Protein AF-A0A7J9NEM7-F1 (afdb_monomer_lite)

Sequence (43 aa):
MDEHLFRALAQFWNFAYSCFTFGEVDLVPTIEEYTALLRCPRI

Organism: Gossypium schwendimanii (NCBI:txid34291)

Structure (mmCIF, N/CA/C/O backbone):
data_AF-A0A7J9NEM7-F1
#
_entry.id   AF-A0A7J9NEM7-F1
#
loop_
_atom_site.group_PDB
_atom_site.id
_atom_site.type_symbol
_atom_site.label_atom_id
_atom_site.label_alt_id
_atom_site.label_comp_id
_atom_site.label_asym_id
_atom_site.label_entity_id
_atom_site.label_seq_id
_atom_site.pdbx_PDB_ins_code
_atom_site.Cartn_x
_atom_site.Cartn_y
_atom_site.Cartn_z
_atom_site.occupancy
_atom_site.B_iso_or_equiv
_atom_site.auth_seq_id
_atom_site.auth_comp_id
_atom_site.auth_asym_id
_atom_site.auth_atom_id
_atom_site.pdbx_PDB_model_num
ATOM 1 N N . MET A 1 1 ? 5.819 7.309 14.988 1.00 57.12 1 MET A N 1
ATOM 2 C CA . MET A 1 1 ? 5.438 6.714 13.694 1.00 57.12 1 MET A CA 1
ATOM 3 C C . MET A 1 1 ? 6.636 5.946 13.188 1.00 57.12 1 MET A C 1
ATOM 5 O O . MET A 1 1 ? 7.718 6.512 13.185 1.00 57.12 1 MET A O 1
ATOM 9 N N . ASP A 1 2 ? 6.457 4.662 12.900 1.00 79.56 2 ASP A N 1
ATOM 10 C CA . ASP A 1 2 ? 7.552 3.734 12.624 1.00 79.56 2 ASP A CA 1
ATOM 11 C C . ASP A 1 2 ? 8.098 3.951 11.201 1.00 79.56 2 ASP A C 1
ATOM 13 O O . ASP A 1 2 ? 7.363 3.834 10.219 1.00 79.56 2 ASP A O 1
ATOM 17 N N . GLU A 1 3 ? 9.372 4.325 11.080 1.00 80.12 3 GLU A N 1
ATOM 18 C CA . GLU A 1 3 ? 10.041 4.572 9.795 1.00 80.12 3 GLU A CA 1
ATOM 19 C C . GLU A 1 3 ? 10.026 3.323 8.903 1.00 80.12 3 GLU A C 1
ATOM 21 O O . GLU A 1 3 ? 9.870 3.412 7.680 1.00 80.12 3 GLU A O 1
ATOM 26 N N . HIS A 1 4 ? 10.109 2.140 9.516 1.00 78.31 4 HIS A N 1
ATOM 27 C CA . HIS A 1 4 ? 10.070 0.876 8.794 1.00 78.31 4 HIS A CA 1
ATOM 28 C C . HIS A 1 4 ? 8.700 0.632 8.159 1.00 78.31 4 HIS A C 1
ATOM 30 O O . HIS A 1 4 ? 8.634 0.122 7.039 1.00 78.31 4 HIS A O 1
ATOM 36 N N . LEU A 1 5 ? 7.619 1.062 8.820 1.00 78.19 5 LEU A N 1
ATOM 37 C CA . LEU A 1 5 ? 6.263 0.962 8.285 1.00 78.19 5 LEU A CA 1
ATOM 38 C C . LEU A 1 5 ? 6.096 1.840 7.041 1.00 78.19 5 LEU 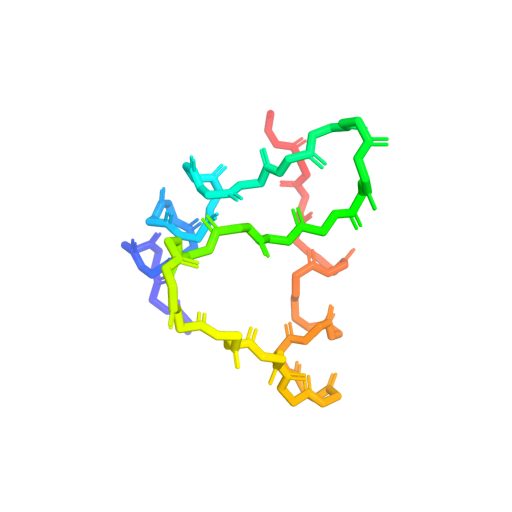A C 1
ATOM 40 O O . LEU A 1 5 ? 5.637 1.356 6.011 1.00 78.19 5 LEU A O 1
ATOM 44 N N . PHE A 1 6 ? 6.531 3.101 7.090 1.00 79.62 6 PHE A N 1
ATOM 45 C CA . PHE A 1 6 ? 6.457 3.988 5.923 1.00 79.62 6 PHE A CA 1
ATOM 46 C C . PHE A 1 6 ? 7.267 3.464 4.738 1.00 79.62 6 PHE A C 1
ATOM 48 O O . PHE A 1 6 ? 6.804 3.509 3.597 1.00 79.62 6 PHE A O 1
ATOM 55 N N . ARG A 1 7 ? 8.456 2.915 5.001 1.00 79.56 7 ARG A N 1
ATOM 56 C CA . ARG A 1 7 ? 9.313 2.338 3.962 1.00 79.56 7 ARG A CA 1
ATOM 57 C C . ARG A 1 7 ? 8.724 1.069 3.347 1.00 79.56 7 ARG A C 1
ATOM 59 O O . ARG A 1 7 ? 8.979 0.795 2.175 1.00 79.56 7 ARG A O 1
ATOM 66 N N . ALA A 1 8 ? 7.949 0.302 4.111 1.00 80.25 8 ALA A N 1
ATOM 67 C CA . ALA A 1 8 ? 7.182 -0.820 3.589 1.00 80.25 8 ALA A CA 1
ATOM 68 C C . ALA A 1 8 ? 6.009 -0.323 2.732 1.00 80.25 8 ALA A C 1
ATOM 70 O O . ALA A 1 8 ? 5.918 -0.711 1.575 1.00 80.25 8 ALA A O 1
ATOM 71 N N . LEU A 1 9 ? 5.181 0.597 3.242 1.00 79.50 9 LEU A N 1
ATOM 72 C CA . LEU A 1 9 ? 4.025 1.153 2.522 1.00 79.50 9 LEU A CA 1
ATOM 73 C C . LEU A 1 9 ? 4.428 1.783 1.180 1.00 79.50 9 LEU A C 1
ATOM 75 O O . LEU A 1 9 ? 3.790 1.526 0.164 1.00 79.50 9 LEU A O 1
ATOM 79 N N . ALA A 1 10 ? 5.526 2.541 1.143 1.00 81.25 10 ALA A N 1
ATOM 80 C CA . ALA A 1 10 ? 6.027 3.162 -0.083 1.00 81.25 10 ALA A CA 1
ATOM 81 C C . ALA A 1 10 ? 6.345 2.151 -1.204 1.00 81.25 10 ALA A C 1
ATOM 83 O O . ALA A 1 10 ? 6.208 2.491 -2.377 1.00 81.25 10 ALA A O 1
ATOM 84 N N . GLN A 1 11 ? 6.722 0.910 -0.870 1.00 82.31 11 GLN A N 1
ATOM 85 C CA . GLN A 1 11 ? 6.986 -0.142 -1.864 1.00 82.31 11 GLN A CA 1
ATOM 86 C C . GLN A 1 11 ? 5.713 -0.652 -2.548 1.00 82.31 11 GLN A C 1
ATOM 88 O O . GLN A 1 11 ? 5.793 -1.213 -3.638 1.00 82.31 11 GLN A O 1
ATOM 93 N N . PHE A 1 12 ? 4.547 -0.436 -1.939 1.00 80.88 12 PHE A N 1
ATOM 94 C CA . PHE A 1 12 ? 3.254 -0.851 -2.480 1.00 80.88 12 PHE A CA 1
ATOM 95 C C . PHE A 1 12 ? 2.526 0.280 -3.217 1.00 80.88 12 PHE A C 1
ATOM 97 O O . PHE A 1 12 ? 1.409 0.072 -3.686 1.00 80.88 12 PHE A O 1
ATOM 104 N N . TRP A 1 13 ? 3.122 1.474 -3.335 1.00 84.25 13 TRP A N 1
ATOM 105 C CA . TRP A 1 13 ? 2.512 2.603 -4.041 1.00 84.25 13 TRP A CA 1
ATOM 106 C C . TRP A 1 13 ? 2.455 2.364 -5.555 1.00 84.25 13 TRP A C 1
ATOM 108 O O . TRP A 1 13 ? 3.479 2.254 -6.231 1.00 84.25 13 TRP A O 1
ATOM 118 N N . ASN A 1 14 ? 1.246 2.347 -6.107 1.00 82.50 14 ASN A N 1
ATOM 119 C CA . ASN A 1 14 ? 0.987 2.178 -7.525 1.00 82.50 14 ASN A CA 1
ATOM 120 C C . ASN A 1 14 ? 0.707 3.530 -8.196 1.00 82.50 14 ASN A C 1
ATOM 122 O O . ASN A 1 14 ? -0.352 4.135 -8.021 1.00 82.50 14 ASN A O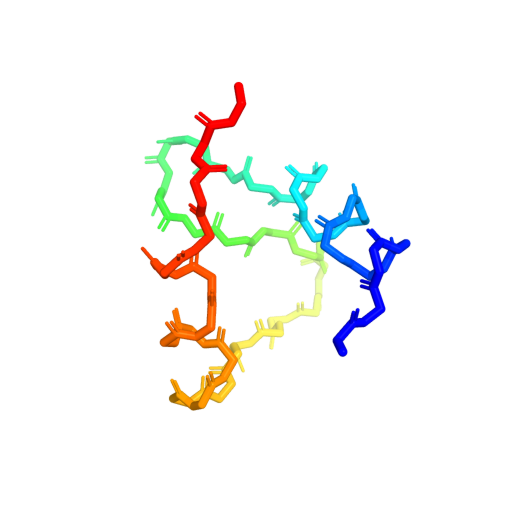 1
ATOM 126 N N . PHE A 1 15 ? 1.648 3.985 -9.026 1.00 80.06 15 PHE A N 1
ATOM 127 C CA . PHE A 1 15 ? 1.551 5.273 -9.719 1.00 80.06 15 PHE A CA 1
ATOM 128 C C . PHE A 1 15 ? 0.423 5.348 -10.755 1.00 80.06 15 PHE A C 1
ATOM 130 O O . PHE A 1 15 ? -0.101 6.433 -10.988 1.00 80.06 15 PHE A O 1
ATOM 137 N N . ALA A 1 16 ? 0.045 4.225 -11.372 1.00 84.31 16 ALA A N 1
ATOM 138 C CA . ALA A 1 16 ? -0.991 4.211 -12.405 1.00 84.31 16 ALA A CA 1
ATOM 139 C C . ALA A 1 16 ? -2.387 4.477 -11.823 1.00 84.31 16 ALA A C 1
ATOM 141 O O . ALA A 1 16 ? -3.236 5.056 -12.496 1.00 84.31 16 ALA A O 1
ATOM 142 N N . TYR A 1 17 ? -2.597 4.090 -10.563 1.00 79.50 17 TYR A N 1
ATOM 143 C CA . TYR A 1 17 ? -3.884 4.194 -9.874 1.00 79.50 17 TYR A CA 1
ATOM 144 C C . TYR A 1 17 ? -3.864 5.175 -8.693 1.00 79.50 17 TYR A C 1
ATOM 146 O O . TYR A 1 17 ? -4.904 5.423 -8.091 1.00 79.50 17 TYR A O 1
ATOM 154 N N . SER A 1 18 ? -2.705 5.772 -8.385 1.00 79.31 18 SER A N 1
ATOM 155 C CA . SER A 1 18 ? -2.507 6.685 -7.247 1.00 79.31 18 SER A CA 1
ATOM 156 C C . SER A 1 18 ? -2.989 6.103 -5.908 1.00 79.31 18 SER A C 1
ATOM 158 O O . SER A 1 18 ? -3.564 6.811 -5.083 1.00 79.31 18 SER A O 1
ATOM 160 N N . CYS A 1 19 ? -2.771 4.803 -5.698 1.00 76.06 19 CYS A N 1
ATOM 161 C CA . CYS A 1 19 ? -3.179 4.068 -4.501 1.00 76.06 19 CYS A CA 1
ATOM 162 C C . CYS A 1 19 ? -2.133 3.012 -4.118 1.00 76.06 19 CYS A C 1
ATOM 164 O O . CYS A 1 19 ? -1.218 2.729 -4.891 1.00 76.06 19 CYS A O 1
ATOM 166 N N . PHE A 1 20 ? -2.254 2.419 -2.929 1.00 80.44 20 PHE A N 1
ATOM 167 C CA . PHE A 1 20 ? -1.432 1.270 -2.547 1.00 80.44 20 PHE A CA 1
ATOM 168 C C . PHE A 1 20 ? -2.072 -0.025 -3.044 1.00 80.44 20 PHE A C 1
ATOM 170 O O . PHE A 1 20 ? -3.272 -0.218 -2.878 1.00 80.44 20 PHE A O 1
ATOM 177 N N . THR A 1 21 ? -1.276 -0.921 -3.622 1.00 72.38 21 THR A N 1
ATOM 178 C CA . THR A 1 21 ? -1.739 -2.236 -4.083 1.00 72.38 21 THR A CA 1
ATOM 179 C C . THR A 1 21 ? -1.079 -3.343 -3.270 1.00 72.38 21 THR A C 1
ATOM 181 O O . THR A 1 21 ? 0.114 -3.598 -3.435 1.00 72.38 21 THR A O 1
ATOM 184 N N . PHE A 1 22 ? -1.853 -4.019 -2.419 1.00 72.06 22 PHE A N 1
ATOM 185 C CA . PHE A 1 22 ? -1.407 -5.114 -1.550 1.00 72.06 22 PHE A CA 1
ATOM 186 C C . PHE A 1 22 ? -1.954 -6.466 -2.027 1.00 72.06 22 PHE A C 1
ATOM 188 O O . PHE A 1 22 ? -2.691 -7.139 -1.316 1.00 72.06 22 PHE A O 1
ATOM 195 N N . GLY A 1 23 ? -1.611 -6.883 -3.249 1.00 70.94 23 GLY A N 1
ATOM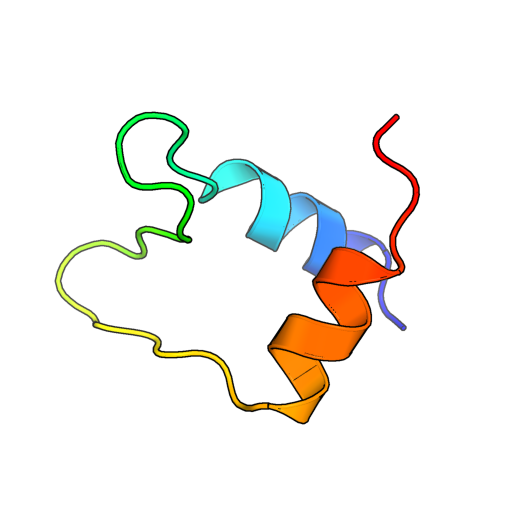 196 C CA . GLY A 1 23 ? -2.112 -8.152 -3.796 1.00 70.94 23 GLY A CA 1
ATOM 197 C C . GLY A 1 23 ? -3.646 -8.276 -3.727 1.00 70.94 23 GLY A C 1
ATOM 198 O O . GLY A 1 23 ? -4.352 -7.280 -3.831 1.00 70.94 23 GLY A O 1
ATOM 199 N N . GLU A 1 24 ? -4.159 -9.496 -3.540 1.00 61.78 24 GLU A N 1
ATOM 200 C CA . GLU A 1 24 ? -5.600 -9.813 -3.447 1.00 61.78 24 GLU A CA 1
ATOM 201 C C . GLU A 1 24 ? -6.215 -9.478 -2.070 1.00 61.78 24 GLU A C 1
ATOM 203 O O . GLU A 1 24 ? -7.182 -10.096 -1.630 1.00 61.78 24 GLU A O 1
ATOM 208 N N . VAL A 1 25 ? -5.636 -8.524 -1.341 1.00 55.69 25 VAL A N 1
ATOM 209 C CA . VAL A 1 25 ? -6.214 -8.014 -0.100 1.00 55.69 25 VAL A CA 1
ATOM 210 C C . VAL A 1 25 ? -6.353 -6.511 -0.270 1.00 55.69 25 VAL A C 1
ATOM 212 O O . VAL A 1 25 ? -5.370 -5.774 -0.213 1.00 55.69 25 VAL A O 1
ATOM 215 N N . ASP A 1 26 ? -7.581 -6.062 -0.523 1.00 60.56 26 ASP A N 1
ATOM 216 C CA . ASP A 1 26 ? -7.921 -4.642 -0.589 1.00 60.56 26 ASP A CA 1
ATOM 217 C C . ASP A 1 26 ? -7.753 -4.040 0.814 1.00 60.56 26 ASP A C 1
ATOM 219 O O . ASP A 1 26 ? -8.672 -3.993 1.633 1.00 60.56 26 ASP A O 1
A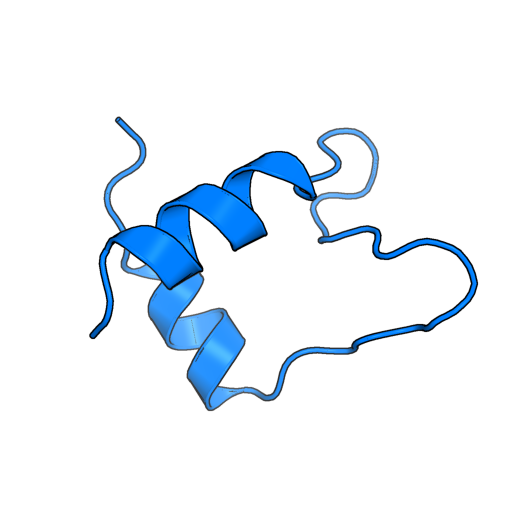TOM 223 N N . LEU A 1 27 ? -6.530 -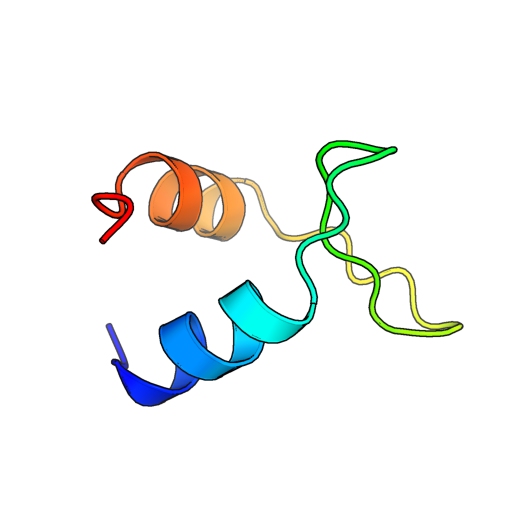3.623 1.133 1.00 66.88 27 LEU A N 1
ATOM 224 C CA . LEU A 1 27 ? -6.238 -2.842 2.324 1.00 66.88 27 LEU A CA 1
ATOM 225 C C . LEU A 1 27 ? -6.580 -1.393 2.002 1.00 66.88 27 LEU A C 1
ATOM 227 O O . LEU A 1 27 ? -5.702 -0.591 1.696 1.00 66.88 27 LEU A O 1
ATOM 231 N N . VAL A 1 28 ? -7.877 -1.081 2.022 1.00 68.69 28 VAL A N 1
ATOM 232 C CA . VAL A 1 28 ? -8.355 0.303 2.026 1.00 68.69 28 VAL A CA 1
ATOM 233 C C . VAL A 1 28 ? -7.870 0.923 3.339 1.00 68.69 28 VAL A C 1
ATOM 235 O O . VAL A 1 28 ? -8.378 0.537 4.396 1.00 68.69 28 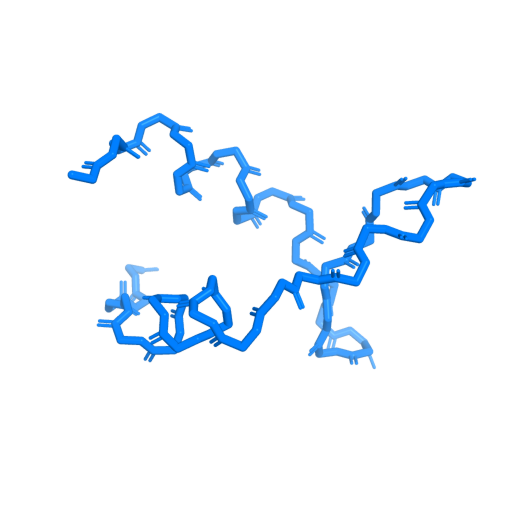VAL A O 1
ATOM 238 N N . PRO A 1 29 ? -6.881 1.837 3.310 1.00 68.62 29 PRO A N 1
ATOM 239 C CA . PRO A 1 29 ? -6.365 2.439 4.530 1.00 68.62 29 PRO A CA 1
ATOM 240 C C . PRO A 1 29 ? -7.467 3.256 5.198 1.00 68.62 29 PRO A C 1
ATOM 242 O O . PRO A 1 29 ? -8.332 3.819 4.515 1.00 68.62 29 PRO A O 1
ATOM 245 N N . THR A 1 30 ? -7.428 3.374 6.522 1.00 81.44 30 THR A N 1
ATOM 246 C CA . THR A 1 30 ? -8.357 4.282 7.202 1.00 81.44 30 THR A CA 1
ATOM 247 C C . THR A 1 30 ? -8.023 5.741 6.871 1.00 81.44 30 THR A C 1
ATOM 249 O O . THR A 1 30 ? -6.939 6.071 6.373 1.00 81.44 30 THR A O 1
ATOM 252 N N . ILE A 1 31 ? -8.965 6.650 7.147 1.00 77.56 31 ILE A N 1
ATOM 253 C CA . ILE A 1 31 ? -8.787 8.090 6.899 1.00 77.56 31 ILE A CA 1
ATOM 254 C C . ILE A 1 31 ? -7.519 8.597 7.602 1.00 77.56 31 ILE A C 1
ATOM 256 O O . ILE A 1 31 ? -6.746 9.362 7.023 1.00 77.56 31 ILE A O 1
ATOM 260 N N . GLU A 1 32 ? -7.259 8.142 8.825 1.00 79.12 32 GLU A N 1
ATOM 261 C CA . GLU A 1 32 ? -6.095 8.521 9.624 1.00 79.12 32 GLU A CA 1
ATOM 262 C C . GLU A 1 32 ? -4.778 8.123 8.943 1.00 79.12 32 GLU A C 1
ATOM 264 O O . GLU A 1 32 ? -3.851 8.933 8.864 1.00 79.12 32 GLU A O 1
ATOM 269 N N . GLU A 1 33 ? -4.714 6.909 8.395 1.00 76.44 33 GLU A N 1
ATOM 270 C CA . GLU A 1 33 ? -3.538 6.376 7.703 1.00 76.44 33 GLU A CA 1
ATOM 271 C C . GLU A 1 33 ? -3.272 7.128 6.392 1.00 76.44 33 GLU A C 1
ATOM 273 O O . GLU A 1 33 ? -2.139 7.541 6.126 1.00 76.44 33 GLU A O 1
ATOM 278 N N . TYR A 1 34 ? -4.319 7.406 5.608 1.00 75.94 34 TYR A N 1
ATOM 279 C CA . TYR A 1 34 ? -4.213 8.199 4.379 1.00 75.94 34 TYR A CA 1
ATOM 280 C C . TYR A 1 34 ? -3.712 9.626 4.657 1.00 75.94 34 TYR A C 1
ATOM 282 O O . TYR A 1 34 ? -2.856 10.160 3.945 1.00 75.94 34 TYR A O 1
ATOM 290 N N . THR A 1 35 ? -4.193 10.237 5.742 1.00 79.12 35 THR A N 1
ATOM 291 C CA . THR A 1 35 ? -3.760 11.579 6.153 1.00 79.12 35 THR A CA 1
ATOM 292 C C . THR A 1 35 ? -2.297 11.591 6.608 1.00 79.12 35 THR A C 1
ATOM 294 O O . THR A 1 35 ? -1.586 12.568 6.363 1.00 79.12 35 THR A O 1
ATOM 297 N N . ALA A 1 36 ? -1.827 10.517 7.251 1.00 81.31 36 ALA A N 1
ATOM 298 C CA . ALA A 1 36 ? -0.427 10.370 7.640 1.00 81.31 36 ALA A CA 1
ATOM 299 C C . ALA A 1 36 ? 0.494 10.244 6.413 1.00 81.31 36 ALA A C 1
ATOM 301 O O . ALA A 1 36 ? 1.543 10.885 6.365 1.00 81.31 36 ALA A O 1
ATOM 302 N N . LEU A 1 37 ? 0.071 9.491 5.395 1.00 74.56 37 LEU A N 1
ATOM 303 C CA . LEU A 1 37 ? 0.803 9.319 4.137 1.00 74.56 37 LEU A CA 1
ATOM 304 C C . LEU A 1 37 ? 0.917 10.614 3.325 1.00 74.56 37 LEU A C 1
ATOM 306 O O . LEU A 1 37 ? 2.008 10.953 2.875 1.00 74.56 37 LEU A O 1
ATOM 310 N N . LEU A 1 38 ? -0.170 11.381 3.197 1.00 72.81 38 LEU A N 1
ATOM 311 C CA . LEU A 1 38 ? -0.165 12.680 2.505 1.00 72.81 38 LEU A CA 1
ATOM 312 C C . LEU A 1 38 ? 0.767 13.718 3.144 1.00 72.81 38 LEU A C 1
ATOM 314 O O . LEU A 1 38 ? 1.234 14.633 2.470 1.00 72.81 38 LEU A O 1
ATOM 318 N N . ARG A 1 39 ? 1.008 13.607 4.452 1.00 77.00 39 ARG A N 1
ATOM 319 C CA . ARG A 1 39 ? 1.874 14.523 5.207 1.00 77.00 39 ARG A CA 1
ATOM 320 C C . ARG A 1 39 ? 3.336 14.088 5.218 1.00 77.00 39 ARG A C 1
ATOM 322 O O . ARG A 1 39 ? 4.177 14.838 5.710 1.00 77.00 39 ARG A O 1
ATOM 329 N N . CYS A 1 40 ? 3.646 12.905 4.694 1.00 72.88 40 CYS A N 1
ATOM 330 C CA . CYS A 1 40 ? 5.011 12.418 4.614 1.00 72.88 40 CYS A CA 1
ATOM 331 C C . CYS A 1 40 ? 5.736 13.123 3.452 1.00 72.88 40 CYS A C 1
ATOM 333 O O . CYS A 1 40 ? 5.259 13.063 2.315 1.00 72.88 40 CYS A O 1
ATOM 335 N N . PRO A 1 41 ? 6.874 13.801 3.691 1.00 58.34 41 PRO A N 1
ATOM 336 C CA . PRO A 1 41 ? 7.647 14.390 2.607 1.00 58.34 41 PRO A CA 1
ATOM 337 C C . PRO A 1 41 ? 8.145 13.269 1.690 1.00 58.34 41 PRO A C 1
ATOM 339 O O . PRO A 1 41 ? 8.810 12.337 2.143 1.00 58.34 41 PRO A O 1
ATOM 342 N N . ARG A 1 42 ? 7.799 13.346 0.400 1.00 58.34 42 ARG A N 1
ATOM 343 C CA . ARG A 1 42 ? 8.391 12.475 -0.621 1.00 58.34 42 ARG A CA 1
ATOM 344 C C . ARG A 1 42 ? 9.885 12.801 -0.698 1.00 58.34 42 ARG A C 1
ATOM 346 O O . ARG A 1 42 ? 10.230 13.913 -1.090 1.00 58.34 42 ARG A O 1
ATOM 353 N N . ILE A 1 43 ? 10.721 11.854 -0.272 1.00 56.94 43 ILE A N 1
ATOM 354 C CA . ILE A 1 43 ? 12.175 11.847 -0.499 1.00 56.94 43 ILE A CA 1
ATOM 355 C C . ILE A 1 43 ? 12.436 11.505 -1.966 1.00 56.94 43 ILE A C 1
ATOM 357 O O . ILE A 1 43 ? 11.723 10.616 -2.489 1.00 56.94 43 ILE A O 1
#

InterPro domains:
  IPR056647 Domain of unknown function DUF7745 [PF24924] (3-41)

Radius of gyration: 10.34 Å; chains: 1; bounding box: 21×24×26 Å

Foldseek 3Di:
DDPVVLVVQVVQQDPVVRDGDDDPDPCPDDPVVVVVNVPDDDD

Secondary structure (DSSP, 8-state):
--HHHHHHHHHTEETTTTEE--TTS-----HHHHHHHHTS---

pLDDT: mean 74.48, std 8.17, range [55.69, 84.31]